Protein AF-A0A919UGS4-F1 (afdb_monomer_lite)

Organism: NCBI:txid1582364

Radius of gyration: 15.39 Å; chains: 1; bounding box: 30×24×45 Å

Foldseek 3Di:
DDPDDDPDPVRVVVVCCVLVVLVVCCVPPNVLVSLLVQLVVLQVVLVVLVPDDQPDPVSVVVSVVSSVVSNVSSVVSNVCSVPDDD

pLDDT: mean 85.31, std 13.32, range [45.09, 97.81]

Secondary structure (DSSP, 8-state):
------S-HHHHHHHHHHHHHHHHHHHHT-HHHHHHHHHHHHHHHHHHHHHS---SHHHHHHHHHHHHHHHHHHHHHHHHHHH---

Sequence (86 aa):
MRETPLTTAAVAAGALAVVGGIVAFGVLVDVQAAVLTLAGVALLAAAARLALPATRVFSVRRRAVDVAIMLAFAVALAGLGLTTAL

Structure (mmCIF, N/CA/C/O backbone):
data_AF-A0A919UGS4-F1
#
_entry.id   AF-A0A919UGS4-F1
#
loop_
_atom_site.group_PDB
_atom_site.id
_atom_site.type_symbol
_atom_site.label_atom_id
_atom_site.label_alt_id
_atom_site.label_comp_id
_atom_site.label_asym_id
_atom_site.label_entity_id
_atom_site.label_seq_id
_atom_site.pdbx_PDB_ins_code
_atom_site.Cartn_x
_atom_site.Cartn_y
_atom_site.Cartn_z
_atom_site.occupancy
_atom_site.B_iso_or_equiv
_atom_site.auth_seq_id
_atom_site.auth_comp_i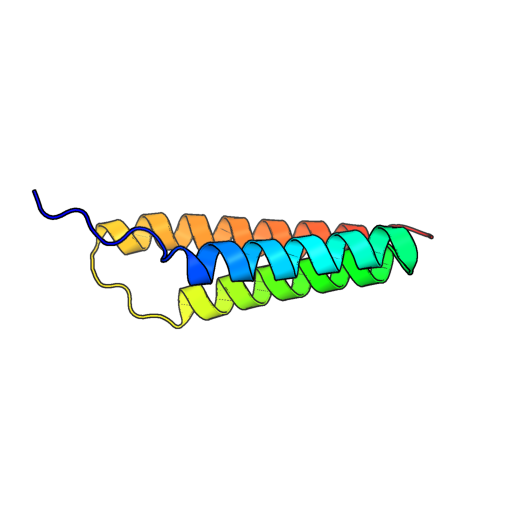d
_atom_site.auth_asym_id
_atom_site.auth_atom_id
_atom_site.pdbx_PDB_model_num
ATOM 1 N N . MET A 1 1 ? -9.594 -12.039 29.933 1.00 45.09 1 MET A N 1
ATOM 2 C CA . MET A 1 1 ? -9.174 -10.918 29.064 1.00 45.09 1 MET A CA 1
ATOM 3 C C . MET A 1 1 ? -9.648 -11.249 27.654 1.00 45.09 1 MET A C 1
ATOM 5 O O . MET A 1 1 ? -9.275 -12.300 27.165 1.00 45.09 1 MET A O 1
ATOM 9 N N . ARG A 1 2 ? -10.562 -10.471 27.054 1.00 47.38 2 ARG A N 1
ATOM 10 C CA . ARG A 1 2 ? -11.020 -10.725 25.673 1.00 47.38 2 ARG A CA 1
ATOM 11 C C . ARG A 1 2 ? -9.932 -10.249 24.716 1.00 47.38 2 ARG A C 1
ATOM 13 O O . ARG A 1 2 ? -9.673 -9.048 24.658 1.00 47.38 2 ARG A O 1
ATOM 20 N N . GLU A 1 3 ? -9.296 -11.178 24.017 1.00 58.44 3 GLU A N 1
ATOM 21 C CA . GLU A 1 3 ? -8.383 -10.878 22.918 1.00 58.44 3 GLU A CA 1
ATOM 22 C C . GLU A 1 3 ? -9.163 -10.099 21.852 1.00 58.44 3 GLU A C 1
ATOM 24 O O . GLU A 1 3 ? -10.158 -10.572 21.304 1.00 58.44 3 GLU A O 1
ATOM 29 N N . THR A 1 4 ? -8.778 -8.847 21.613 1.00 60.81 4 THR A N 1
ATOM 30 C CA . THR A 1 4 ? -9.224 -8.107 20.428 1.00 60.81 4 THR A CA 1
ATOM 31 C C . THR A 1 4 ? -8.904 -8.948 19.198 1.00 60.81 4 THR A C 1
ATOM 33 O O . THR A 1 4 ? -7.755 -9.383 19.108 1.00 60.81 4 THR A O 1
ATOM 36 N N . PRO A 1 5 ? -9.845 -9.164 18.259 1.00 58.00 5 PRO A N 1
ATOM 37 C CA . PRO A 1 5 ? -9.555 -9.937 17.065 1.00 58.00 5 PRO A CA 1
ATOM 38 C C . PRO A 1 5 ? -8.429 -9.238 16.304 1.00 58.00 5 PRO A C 1
ATOM 40 O O . PRO A 1 5 ? -8.604 -8.162 15.728 1.00 58.00 5 PRO A O 1
ATOM 43 N N . LEU A 1 6 ? -7.242 -9.834 16.383 1.00 68.19 6 LEU A N 1
ATOM 44 C CA . LEU A 1 6 ? -6.132 -9.549 15.494 1.00 68.19 6 LEU A CA 1
ATOM 45 C C . LEU A 1 6 ? -6.621 -9.901 14.084 1.00 68.19 6 LEU A C 1
ATOM 47 O O . LEU A 1 6 ? -7.393 -10.845 13.924 1.00 68.19 6 LEU A O 1
ATOM 51 N N . THR A 1 7 ? -6.262 -9.073 13.103 1.00 75.38 7 THR A N 1
ATOM 52 C CA . THR A 1 7 ? -6.610 -9.183 11.677 1.00 75.38 7 THR A CA 1
ATOM 53 C C . THR A 1 7 ? -6.982 -10.606 11.252 1.00 75.38 7 THR A C 1
ATOM 55 O O . TH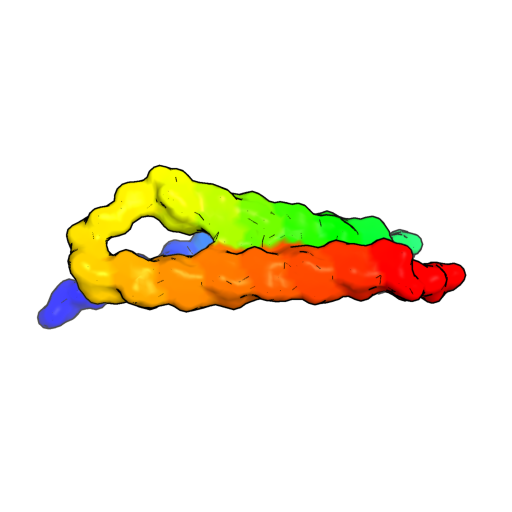R A 1 7 ? -6.187 -11.525 11.430 1.00 75.38 7 THR A O 1
ATOM 58 N N . THR A 1 8 ? -8.181 -10.796 10.691 1.00 86.50 8 THR A N 1
ATOM 59 C CA . THR A 1 8 ? -8.632 -12.141 10.296 1.00 86.50 8 THR A CA 1
ATOM 60 C C . THR A 1 8 ? -7.642 -12.790 9.324 1.00 86.50 8 THR A C 1
ATOM 62 O O . THR A 1 8 ? -7.044 -12.107 8.488 1.00 86.50 8 THR A O 1
ATOM 65 N N . ALA A 1 9 ? -7.495 -14.116 9.399 1.00 87.44 9 ALA A N 1
ATOM 66 C CA . ALA A 1 9 ? -6.585 -14.860 8.526 1.00 87.44 9 ALA A CA 1
ATOM 67 C C . ALA A 1 9 ? -6.864 -14.606 7.034 1.00 87.44 9 ALA A C 1
ATOM 69 O O . ALA A 1 9 ? -5.931 -14.499 6.247 1.00 87.44 9 ALA A O 1
ATOM 70 N N . ALA A 1 10 ? -8.136 -14.422 6.661 1.00 87.62 10 ALA A N 1
ATOM 71 C CA . ALA A 1 10 ? -8.533 -14.080 5.298 1.00 87.62 10 ALA A CA 1
ATOM 72 C C . ALA A 1 10 ? -7.972 -12.722 4.843 1.00 87.62 10 ALA A C 1
ATOM 74 O O . ALA A 1 10 ? -7.453 -12.609 3.735 1.00 87.62 10 ALA A O 1
ATOM 75 N N . VAL A 1 11 ? -8.019 -11.700 5.705 1.00 88.94 11 VAL A N 1
ATOM 76 C CA . VAL A 1 11 ? -7.455 -10.375 5.397 1.00 88.94 11 VAL A CA 1
ATOM 77 C C . VAL A 1 11 ? -5.931 -10.443 5.311 1.00 88.94 11 VAL A C 1
ATOM 79 O O . VAL A 1 11 ? -5.347 -9.849 4.407 1.00 88.94 11 VAL A O 1
ATOM 82 N N . ALA A 1 12 ? -5.283 -11.195 6.206 1.00 88.94 12 ALA A N 1
ATOM 83 C CA . ALA A 1 12 ? -3.835 -11.388 6.165 1.00 88.94 12 ALA A CA 1
ATOM 84 C C . ALA A 1 12 ? -3.389 -12.116 4.885 1.00 88.94 12 ALA A C 1
ATOM 86 O O . ALA A 1 12 ? -2.465 -11.664 4.210 1.00 88.94 12 ALA A O 1
ATOM 87 N N . ALA A 1 13 ? -4.079 -13.197 4.513 1.00 94.56 13 ALA A N 1
ATOM 88 C CA . ALA A 1 13 ? -3.813 -13.945 3.288 1.00 94.56 13 ALA A CA 1
ATOM 89 C C . ALA A 1 13 ? -4.061 -13.096 2.033 1.00 94.56 13 ALA A C 1
ATOM 91 O O . ALA A 1 13 ? -3.249 -13.117 1.112 1.00 94.56 13 ALA A O 1
ATOM 92 N N . GLY A 1 14 ? -5.136 -12.302 2.016 1.00 95.38 14 GLY A N 1
ATOM 93 C CA . GLY A 1 14 ? -5.426 -11.378 0.921 1.00 95.38 14 GLY A CA 1
ATOM 94 C C . GLY A 1 14 ? -4.337 -10.319 0.748 1.00 95.38 14 GLY A C 1
ATOM 95 O O . GLY A 1 14 ? -3.851 -10.114 -0.361 1.00 95.38 14 GLY A O 1
ATOM 96 N N . ALA A 1 15 ? -3.894 -9.693 1.843 1.00 91.19 15 ALA A N 1
ATOM 97 C CA . ALA A 1 15 ? -2.802 -8.722 1.802 1.00 91.19 15 ALA A CA 1
ATOM 98 C C . ALA A 1 15 ? -1.495 -9.352 1.294 1.00 91.19 15 ALA A C 1
ATOM 100 O O . ALA A 1 15 ? -0.823 -8.770 0.442 1.00 91.19 15 ALA A O 1
ATOM 101 N N . LEU A 1 16 ? -1.167 -10.560 1.765 1.00 94.50 16 LEU A N 1
ATOM 102 C CA . LEU A 1 16 ? 0.011 -11.296 1.311 1.00 94.50 16 LEU A CA 1
ATOM 103 C C . LEU A 1 16 ? -0.065 -11.617 -0.186 1.00 94.50 16 LEU A C 1
ATOM 105 O O . LEU A 1 16 ? 0.916 -11.417 -0.895 1.00 94.50 16 LEU A O 1
ATOM 109 N N . ALA A 1 17 ? -1.220 -12.072 -0.673 1.00 97.50 17 ALA A N 1
ATOM 110 C CA . ALA A 1 17 ? -1.420 -12.391 -2.082 1.00 97.50 17 ALA A CA 1
ATOM 111 C C . ALA A 1 17 ? -1.278 -11.153 -2.980 1.00 97.50 17 ALA A C 1
ATOM 113 O O . ALA A 1 17 ? -0.625 -11.228 -4.018 1.00 97.50 17 ALA A O 1
ATOM 114 N N . VAL A 1 18 ? -1.827 -10.004 -2.568 1.00 96.75 18 VAL A N 1
ATOM 115 C CA . VAL A 1 18 ? -1.696 -8.740 -3.312 1.00 96.75 18 VAL A CA 1
ATOM 116 C C . VAL A 1 18 ? -0.236 -8.301 -3.390 1.00 96.75 18 VAL A C 1
ATOM 118 O O . VAL A 1 18 ? 0.269 -8.051 -4.482 1.00 96.75 18 VAL A O 1
ATOM 121 N N . VAL A 1 19 ? 0.465 -8.242 -2.253 1.00 96.12 19 VAL A N 1
ATOM 122 C CA . VAL A 1 19 ? 1.878 -7.828 -2.226 1.00 96.12 19 VAL A CA 1
ATOM 123 C C . VAL A 1 19 ? 2.745 -8.815 -3.005 1.00 96.12 19 VAL A C 1
ATOM 125 O O . VAL A 1 19 ? 3.553 -8.398 -3.830 1.00 96.12 19 VAL A O 1
ATOM 128 N N . GLY A 1 20 ? 2.542 -10.119 -2.803 1.00 97.56 20 GLY A N 1
ATOM 129 C CA . GLY A 1 20 ? 3.257 -11.167 -3.529 1.00 97.56 20 GLY A CA 1
ATOM 130 C C . GLY A 1 20 ? 3.028 -11.096 -5.038 1.00 97.56 20 GLY A C 1
ATOM 131 O O . GLY A 1 20 ? 3.980 -11.224 -5.802 1.00 97.56 20 GLY A O 1
ATOM 132 N N . GLY A 1 21 ? 1.797 -10.817 -5.472 1.00 97.81 21 GLY A N 1
ATOM 133 C CA . GLY A 1 21 ? 1.459 -10.622 -6.881 1.00 97.81 21 GLY A CA 1
ATOM 134 C C . GLY A 1 21 ? 2.159 -9.412 -7.500 1.00 97.81 21 GLY 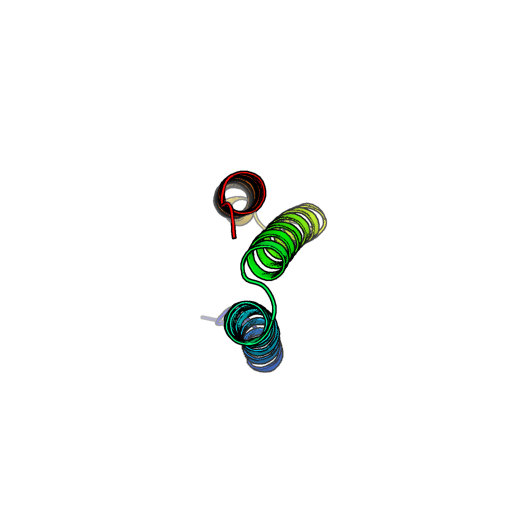A C 1
ATOM 135 O O . GLY A 1 21 ? 2.700 -9.523 -8.597 1.00 97.81 21 GLY A O 1
ATOM 136 N N . ILE A 1 22 ? 2.220 -8.283 -6.787 1.00 96.88 22 ILE A N 1
ATOM 137 C CA . ILE A 1 22 ? 2.932 -7.079 -7.250 1.00 96.88 22 ILE A CA 1
ATOM 138 C C . ILE A 1 22 ? 4.436 -7.349 -7.371 1.00 96.88 22 ILE A C 1
ATOM 140 O O . ILE A 1 22 ? 5.052 -6.969 -8.363 1.00 96.88 22 ILE A O 1
ATOM 144 N N . VAL A 1 23 ? 5.027 -8.043 -6.395 1.00 95.81 23 VAL A N 1
ATOM 145 C CA . VAL A 1 23 ? 6.447 -8.421 -6.442 1.00 95.81 23 VAL A CA 1
ATOM 146 C C . VAL A 1 23 ? 6.719 -9.364 -7.613 1.00 95.81 23 VAL A C 1
ATOM 148 O O . VAL A 1 23 ? 7.656 -9.130 -8.371 1.00 95.81 23 VAL A O 1
ATOM 151 N N . ALA A 1 24 ? 5.888 -10.391 -7.807 1.00 97.62 24 ALA A N 1
ATOM 152 C CA . ALA A 1 24 ? 6.018 -11.308 -8.936 1.00 97.62 24 ALA A CA 1
ATOM 153 C C . ALA A 1 24 ? 5.892 -10.576 -10.282 1.00 97.62 24 ALA A C 1
ATOM 155 O O . ALA A 1 24 ? 6.683 -10.827 -11.186 1.00 97.62 24 ALA A O 1
ATOM 156 N N . PHE A 1 25 ? 4.958 -9.629 -10.400 1.00 95.88 25 PHE A N 1
ATOM 157 C CA . PHE A 1 25 ? 4.829 -8.771 -11.578 1.00 95.88 25 PHE A CA 1
ATOM 158 C C . PHE A 1 25 ? 6.095 -7.939 -11.828 1.00 95.88 25 PHE A C 1
ATOM 160 O O . PHE A 1 25 ? 6.562 -7.874 -12.961 1.00 95.88 25 PHE A O 1
ATOM 167 N N . GLY A 1 26 ? 6.700 -7.373 -10.781 1.00 93.69 26 GLY A N 1
ATOM 168 C CA . GLY A 1 26 ? 7.960 -6.636 -10.904 1.00 93.69 26 GLY A CA 1
ATOM 169 C C . GLY A 1 26 ? 9.119 -7.493 -11.395 1.00 93.69 26 GLY A C 1
ATOM 170 O O . GLY A 1 26 ? 9.895 -7.054 -12.233 1.00 93.69 26 GLY A O 1
ATOM 171 N N . VAL A 1 27 ? 9.208 -8.731 -10.909 1.00 94.19 27 VAL A N 1
ATOM 172 C CA . VAL A 1 27 ? 10.248 -9.684 -11.321 1.00 94.19 27 VAL A CA 1
ATOM 173 C C . VAL A 1 27 ? 10.053 -10.157 -12.764 1.00 94.19 27 VAL A C 1
ATOM 175 O O . VAL A 1 27 ? 11.034 -10.369 -13.470 1.00 94.19 27 VAL A O 1
ATOM 178 N N . LEU A 1 28 ? 8.806 -10.363 -13.194 1.00 96.62 28 LEU A N 1
ATOM 179 C CA . LEU A 1 28 ? 8.494 -10.998 -14.478 1.00 96.62 28 LEU A CA 1
ATOM 180 C C . LEU A 1 28 ? 8.256 -10.015 -15.627 1.00 96.62 28 LEU A C 1
ATOM 182 O O . LEU A 1 28 ? 8.398 -10.410 -16.782 1.00 96.62 28 LEU A O 1
ATOM 186 N N . VAL A 1 29 ? 7.833 -8.785 -15.331 1.00 95.06 29 VAL A N 1
ATOM 187 C CA . VAL A 1 29 ? 7.340 -7.838 -16.340 1.00 95.06 29 VAL A CA 1
ATOM 188 C C . VAL A 1 29 ? 8.069 -6.508 -16.247 1.00 95.06 29 VAL A C 1
ATOM 190 O O . VAL A 1 29 ? 8.776 -6.147 -17.182 1.00 95.06 29 VAL A O 1
ATOM 193 N N . ASP A 1 30 ? 7.882 -5.770 -15.151 1.00 92.38 30 ASP A N 1
ATOM 194 C CA . ASP A 1 30 ? 8.386 -4.402 -15.040 1.00 92.38 30 ASP A CA 1
ATOM 195 C C . ASP A 1 30 ? 8.507 -3.959 -13.574 1.00 92.38 30 ASP A C 1
ATOM 197 O O . ASP A 1 30 ? 7.514 -3.806 -12.850 1.00 92.38 30 ASP A O 1
ATOM 201 N N . VAL A 1 31 ? 9.748 -3.729 -13.136 1.00 93.00 31 VAL A N 1
ATOM 202 C CA . VAL A 1 31 ? 10.063 -3.314 -11.763 1.00 93.00 31 VAL A CA 1
ATOM 203 C C . VAL A 1 31 ? 9.530 -1.914 -11.463 1.00 93.00 31 VAL A C 1
ATOM 205 O O . VAL A 1 31 ? 9.009 -1.685 -10.370 1.00 93.00 31 VAL A O 1
ATOM 208 N N . GLN A 1 32 ? 9.624 -0.979 -12.410 1.00 93.50 32 GLN A N 1
ATOM 209 C CA . GLN A 1 32 ? 9.179 0.399 -12.222 1.00 93.50 32 GLN A CA 1
ATOM 210 C C . GLN A 1 32 ? 7.672 0.448 -11.960 1.00 93.50 32 GLN A C 1
ATOM 212 O O . GLN A 1 32 ? 7.225 1.007 -10.953 1.00 93.50 32 GLN A O 1
ATOM 217 N N . ALA A 1 33 ? 6.885 -0.189 -12.823 1.00 93.38 33 ALA A N 1
ATOM 218 C CA . ALA A 1 33 ? 5.443 -0.280 -12.686 1.00 93.38 33 ALA A CA 1
ATOM 219 C C . ALA A 1 33 ? 5.053 -1.008 -11.391 1.00 93.38 33 ALA A C 1
ATOM 221 O O . ALA A 1 33 ? 4.164 -0.541 -10.676 1.00 93.38 33 ALA A O 1
ATOM 222 N N . ALA A 1 34 ? 5.738 -2.095 -11.021 1.00 93.44 34 ALA A N 1
ATOM 223 C CA . ALA A 1 34 ? 5.485 -2.802 -9.764 1.00 93.44 34 ALA A CA 1
ATOM 224 C C . ALA A 1 34 ? 5.710 -1.918 -8.529 1.00 93.44 34 ALA A C 1
ATOM 226 O O . ALA A 1 34 ? 4.863 -1.866 -7.633 1.00 93.44 34 ALA A O 1
ATOM 227 N N . VAL A 1 35 ? 6.821 -1.180 -8.494 1.00 94.44 35 VAL A N 1
ATOM 228 C CA . VAL A 1 35 ? 7.169 -0.275 -7.391 1.00 94.44 35 VAL A CA 1
ATOM 229 C C . VAL A 1 35 ? 6.153 0.863 -7.270 1.00 94.44 35 VAL A C 1
ATOM 231 O O . VAL A 1 35 ? 5.684 1.148 -6.165 1.00 94.44 35 VAL A O 1
ATOM 234 N N . LEU A 1 36 ? 5.741 1.470 -8.387 1.00 94.19 36 LEU A N 1
ATOM 235 C CA . LEU A 1 36 ? 4.701 2.507 -8.392 1.00 94.19 36 LEU A CA 1
ATOM 236 C C . LEU A 1 36 ? 3.338 1.959 -7.952 1.00 94.19 36 LEU A C 1
ATOM 238 O O . LEU A 1 36 ? 2.607 2.619 -7.211 1.00 94.19 36 LEU A O 1
ATOM 242 N N . THR A 1 37 ? 3.010 0.728 -8.344 1.00 95.75 37 THR A N 1
ATOM 243 C CA . THR A 1 37 ? 1.778 0.059 -7.906 1.00 95.75 37 THR A CA 1
ATOM 244 C C . THR A 1 37 ? 1.795 -0.162 -6.393 1.00 95.75 37 THR A C 1
ATOM 246 O O . THR A 1 37 ? 0.816 0.141 -5.708 1.00 95.75 37 THR A O 1
ATOM 249 N N . LEU A 1 38 ? 2.925 -0.614 -5.842 1.00 93.88 38 LEU A N 1
ATOM 250 C CA . LEU A 1 38 ? 3.099 -0.797 -4.401 1.00 93.88 38 LEU A CA 1
ATOM 251 C C . LEU A 1 38 ? 3.006 0.536 -3.639 1.00 93.88 38 LEU A C 1
ATOM 253 O O . LEU A 1 38 ? 2.380 0.591 -2.578 1.00 93.88 38 LEU A O 1
ATOM 257 N N . ALA A 1 39 ? 3.553 1.618 -4.202 1.00 93.44 39 ALA A N 1
ATOM 258 C CA . ALA A 1 39 ? 3.401 2.970 -3.665 1.00 93.44 39 ALA A CA 1
ATOM 259 C C . ALA A 1 39 ? 1.922 3.384 -3.591 1.00 93.44 39 ALA A C 1
ATOM 261 O O . ALA A 1 39 ? 1.458 3.876 -2.559 1.00 93.44 39 ALA A O 1
ATOM 262 N N . GLY A 1 40 ? 1.160 3.124 -4.658 1.00 95.31 40 GLY A N 1
ATOM 263 C CA . GLY A 1 40 ? -0.280 3.369 -4.707 1.00 95.31 40 GLY A CA 1
ATOM 264 C C . GLY A 1 40 ? -1.050 2.582 -3.645 1.00 95.31 40 GLY A C 1
ATOM 265 O O . GLY A 1 40 ? -1.890 3.148 -2.948 1.00 95.31 40 GLY A O 1
ATOM 266 N N . VAL A 1 41 ? -0.727 1.300 -3.452 1.00 94.00 41 VAL A N 1
ATOM 267 C CA . VAL A 1 41 ? -1.346 0.468 -2.405 1.00 94.00 41 VAL A CA 1
ATOM 268 C C . VAL A 1 41 ? -1.059 1.023 -1.009 1.00 94.00 41 VAL A C 1
ATOM 270 O O . VAL A 1 41 ? -1.980 1.119 -0.197 1.00 94.00 41 VAL A O 1
ATOM 273 N N . ALA A 1 42 ? 0.178 1.438 -0.728 1.00 92.00 42 ALA A N 1
ATOM 274 C CA . ALA A 1 42 ? 0.535 2.048 0.553 1.00 92.00 42 ALA A CA 1
ATOM 275 C C . ALA A 1 42 ? -0.243 3.353 0.805 1.00 92.00 42 ALA A C 1
ATOM 277 O O . ALA A 1 42 ? -0.749 3.575 1.909 1.00 92.00 42 ALA A O 1
ATOM 278 N N . LEU A 1 43 ? -0.415 4.184 -0.227 1.00 92.44 43 LEU A N 1
ATOM 279 C CA . LEU A 1 43 ? -1.208 5.410 -0.145 1.00 92.44 43 LEU A CA 1
ATOM 280 C C . LEU A 1 43 ? -2.694 5.117 0.115 1.00 92.44 43 LEU A C 1
ATOM 282 O O . LEU A 1 43 ? -3.307 5.734 0.988 1.00 92.44 43 LEU A O 1
ATOM 286 N N . LEU A 1 44 ? -3.274 4.150 -0.600 1.00 91.69 44 LEU A N 1
ATOM 287 C CA . LEU A 1 44 ? -4.661 3.724 -0.399 1.00 91.69 44 LEU A CA 1
ATOM 288 C C . LEU A 1 44 ? -4.873 3.135 0.998 1.00 91.69 44 LEU A C 1
ATOM 290 O O . LEU A 1 44 ? -5.889 3.415 1.632 1.00 91.69 44 LEU A O 1
ATOM 294 N N . ALA A 1 45 ? -3.908 2.373 1.514 1.00 88.06 45 ALA A N 1
ATOM 295 C CA . ALA A 1 45 ? -3.948 1.846 2.872 1.00 88.06 45 ALA A CA 1
ATOM 296 C C . ALA A 1 45 ? -3.932 2.976 3.914 1.00 88.06 45 ALA A C 1
ATOM 298 O O . ALA A 1 45 ? -4.732 2.954 4.854 1.00 88.06 45 ALA A O 1
ATOM 299 N N . ALA A 1 46 ? -3.105 4.009 3.716 1.00 88.56 46 ALA A N 1
ATOM 300 C CA . ALA A 1 46 ? -3.103 5.204 4.557 1.00 88.56 46 ALA A CA 1
ATOM 301 C C . ALA A 1 46 ? -4.457 5.931 4.519 1.00 88.56 46 ALA A C 1
ATOM 303 O O . ALA A 1 46 ? -5.014 6.260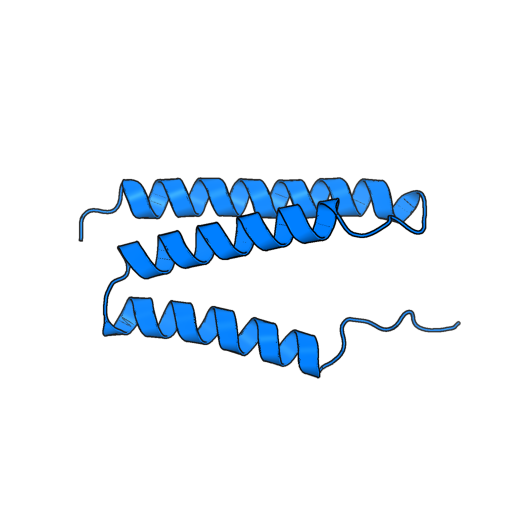 5.570 1.00 88.56 46 ALA A O 1
ATOM 304 N N . ALA A 1 47 ? -5.026 6.123 3.326 1.00 87.62 47 ALA A N 1
ATOM 305 C CA . ALA A 1 47 ? -6.331 6.755 3.145 1.00 87.62 47 ALA A CA 1
ATOM 306 C C . ALA A 1 47 ? -7.458 5.952 3.815 1.00 87.62 47 ALA A C 1
ATOM 308 O O . ALA A 1 47 ? -8.245 6.506 4.583 1.00 87.62 47 ALA A O 1
ATOM 309 N N . ALA A 1 48 ? -7.494 4.633 3.614 1.00 87.44 48 ALA A N 1
ATOM 310 C CA . ALA A 1 48 ? -8.448 3.744 4.274 1.00 87.44 48 ALA A CA 1
ATOM 311 C C . ALA A 1 48 ? -8.303 3.814 5.799 1.00 87.44 48 ALA A C 1
ATOM 313 O O . ALA A 1 48 ? -9.290 3.906 6.536 1.00 87.44 48 ALA A O 1
ATOM 314 N N . ARG A 1 49 ? -7.060 3.848 6.290 1.00 84.44 49 ARG A N 1
ATOM 315 C CA . ARG A 1 49 ? -6.773 3.984 7.714 1.00 84.44 49 ARG A CA 1
ATOM 316 C C . ARG A 1 49 ? -7.272 5.306 8.270 1.00 84.44 49 ARG A C 1
ATOM 318 O O . ARG A 1 49 ? -7.718 5.286 9.413 1.00 84.44 49 ARG A O 1
ATOM 325 N N . LEU A 1 50 ? -7.242 6.400 7.505 1.00 85.94 50 LEU A N 1
ATOM 326 C CA . LEU A 1 50 ? -7.790 7.722 7.853 1.00 85.94 50 LEU A CA 1
ATOM 327 C C . LEU A 1 50 ? -9.325 7.813 7.745 1.00 85.94 50 LEU A C 1
ATOM 329 O O . LEU A 1 50 ? -9.940 8.559 8.509 1.00 85.94 50 LEU A O 1
ATOM 333 N N . ALA A 1 51 ? -9.950 7.022 6.877 1.00 85.69 51 ALA A N 1
ATOM 334 C CA . ALA A 1 51 ? -11.404 6.991 6.719 1.00 85.69 51 ALA A CA 1
ATOM 335 C C . ALA A 1 51 ? -12.120 6.189 7.823 1.00 85.69 51 ALA A C 1
ATOM 337 O O . ALA A 1 51 ? -13.232 6.527 8.219 1.00 85.69 51 ALA A O 1
ATOM 338 N N . LEU A 1 52 ? -11.489 5.134 8.353 1.00 82.38 52 LEU A N 1
ATOM 339 C CA . LEU A 1 52 ? -12.109 4.267 9.363 1.00 82.38 52 LEU A CA 1
ATOM 340 C C . LEU A 1 52 ? -12.199 4.937 10.752 1.00 82.38 52 LEU A C 1
ATOM 342 O O . LEU A 1 52 ? -11.209 5.495 11.221 1.00 82.38 52 LEU A O 1
ATOM 346 N N . PRO A 1 53 ? -13.334 4.852 11.468 1.00 74.12 53 PRO A N 1
ATOM 347 C CA . PRO A 1 53 ? -13.517 5.535 12.748 1.00 74.12 53 PRO A CA 1
ATOM 348 C C . PRO A 1 53 ? -12.540 5.042 13.829 1.00 74.12 53 PRO A C 1
ATOM 350 O O . PRO A 1 53 ? -12.360 3.843 14.047 1.00 74.12 53 PRO A O 1
ATOM 353 N N . ALA A 1 54 ? -11.913 5.984 14.541 1.00 71.56 54 ALA A N 1
ATOM 354 C CA . ALA A 1 54 ? -11.008 5.685 15.647 1.00 71.56 54 ALA A CA 1
ATOM 355 C C . ALA A 1 54 ? -11.811 5.401 16.925 1.00 71.56 54 ALA A C 1
ATOM 357 O O . ALA A 1 54 ? -12.449 6.292 17.476 1.00 71.56 54 ALA A O 1
ATOM 358 N N . THR A 1 55 ? -11.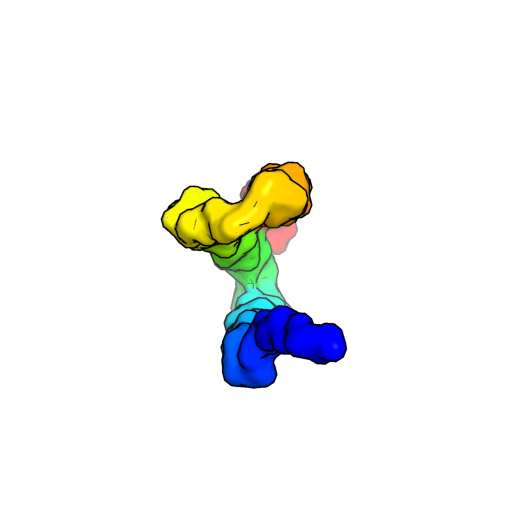781 4.163 17.416 1.00 67.38 55 THR A N 1
ATOM 359 C CA . THR A 1 55 ? -12.649 3.736 18.526 1.00 67.38 55 THR A CA 1
ATOM 360 C C . THR A 1 55 ? -12.072 3.992 19.924 1.00 67.38 55 THR A C 1
ATOM 362 O O . THR A 1 55 ? -12.802 3.839 20.898 1.00 67.38 55 THR A O 1
ATOM 365 N N . ARG A 1 56 ? -10.791 4.386 20.077 1.00 59.94 56 ARG A N 1
ATOM 366 C CA . ARG A 1 56 ? -10.175 4.707 21.392 1.00 59.94 56 ARG A CA 1
ATOM 367 C C . ARG A 1 56 ? -9.071 5.768 21.321 1.00 59.94 56 ARG A C 1
ATOM 369 O O . ARG A 1 56 ? -8.323 5.812 20.353 1.00 59.94 56 ARG A O 1
ATOM 376 N N . VAL A 1 57 ? -8.858 6.533 22.393 1.00 54.38 57 VAL A N 1
ATOM 377 C CA . VAL A 1 57 ? -7.831 7.602 22.466 1.00 54.38 57 VAL A CA 1
ATOM 378 C C . VAL A 1 57 ? -6.402 7.088 22.190 1.00 54.38 57 VAL A C 1
ATOM 380 O O . VAL A 1 57 ? -5.690 7.664 21.372 1.00 54.38 57 VAL A O 1
ATOM 383 N N . PHE A 1 58 ? -6.002 5.936 22.748 1.00 52.91 58 PHE A N 1
ATOM 384 C CA . PHE A 1 58 ? -4.706 5.302 22.431 1.00 52.91 58 PHE A CA 1
ATOM 385 C C . PHE A 1 58 ? -4.611 4.761 20.994 1.00 52.91 58 PHE A C 1
ATOM 387 O O . PHE A 1 58 ? -3.511 4.615 20.459 1.00 52.91 58 PHE A O 1
ATOM 394 N N . SER A 1 59 ? -5.748 4.503 20.334 1.00 63.38 59 SER A N 1
ATOM 395 C CA . SER A 1 59 ? -5.754 4.112 18.920 1.00 63.38 59 SER A CA 1
ATOM 396 C C . SER A 1 59 ? -5.340 5.272 18.017 1.00 63.38 59 SER A C 1
ATOM 398 O O . SER A 1 59 ? -4.714 5.030 16.994 1.00 63.38 59 SER A O 1
ATOM 400 N N . VAL A 1 60 ? -5.594 6.523 18.420 1.00 64.31 60 VAL A N 1
ATOM 401 C CA . VAL A 1 60 ? -5.309 7.710 17.601 1.00 64.31 60 VAL A CA 1
ATOM 402 C C . VAL A 1 60 ? -3.805 7.935 17.450 1.00 64.31 60 VAL A C 1
ATOM 404 O O . VAL A 1 60 ? -3.326 8.109 16.333 1.00 64.31 60 VAL A O 1
ATOM 407 N N . ARG A 1 61 ? -3.032 7.859 18.544 1.00 72.38 61 ARG A N 1
ATOM 408 C CA . ARG A 1 61 ? -1.570 8.060 18.495 1.00 72.38 61 ARG A CA 1
ATOM 409 C C . ARG A 1 61 ? -0.880 6.971 17.672 1.00 72.38 61 ARG A C 1
ATOM 411 O O . ARG A 1 61 ? -0.019 7.266 16.852 1.00 72.38 61 ARG A O 1
ATOM 418 N N . ARG 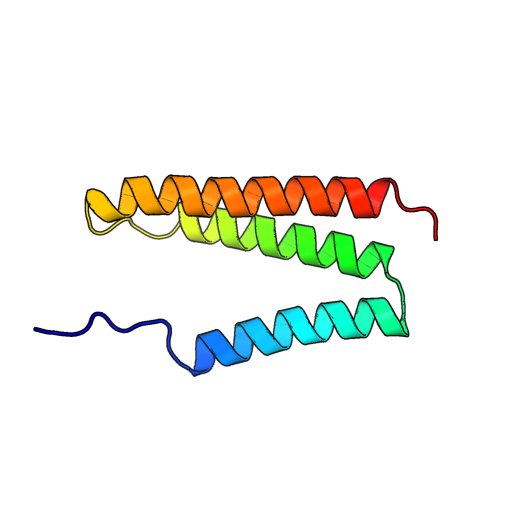A 1 62 ? -1.312 5.716 17.839 1.00 77.81 62 ARG A N 1
ATOM 419 C CA . ARG A 1 62 ? -0.809 4.581 17.052 1.00 77.81 62 ARG A CA 1
ATOM 420 C C . ARG A 1 62 ? -1.218 4.679 15.580 1.00 77.81 62 ARG A C 1
ATOM 422 O O . ARG A 1 62 ? -0.416 4.362 14.716 1.00 77.81 62 ARG A O 1
ATOM 429 N N . ARG A 1 63 ? -2.426 5.170 15.297 1.00 80.75 63 ARG A N 1
ATOM 430 C CA . ARG A 1 63 ? -2.942 5.412 13.942 1.00 80.75 63 ARG A CA 1
ATOM 431 C C . ARG A 1 63 ? -2.173 6.508 13.214 1.00 80.75 63 ARG A C 1
ATOM 433 O O . ARG A 1 63 ? -1.896 6.343 12.037 1.00 80.75 63 ARG A O 1
ATOM 440 N N . ALA A 1 64 ? -1.809 7.590 13.899 1.00 84.69 64 ALA A N 1
ATOM 441 C CA . ALA A 1 64 ? -1.001 8.653 13.306 1.00 84.69 64 ALA A CA 1
ATOM 442 C C . ALA A 1 64 ? 0.376 8.135 12.865 1.00 84.69 64 ALA A C 1
ATOM 444 O O . ALA A 1 64 ? 0.799 8.413 11.750 1.00 84.69 64 ALA A O 1
ATOM 445 N N . VAL A 1 65 ? 1.038 7.331 13.706 1.00 87.62 65 VAL A N 1
ATOM 446 C CA . VAL A 1 65 ? 2.328 6.704 13.366 1.00 87.62 65 VAL A CA 1
ATOM 447 C C . VAL A 1 65 ? 2.180 5.723 12.200 1.00 87.62 65 VAL A C 1
ATOM 449 O O . VAL A 1 65 ? 2.965 5.771 11.264 1.00 87.62 65 VAL A O 1
ATOM 452 N N . ASP A 1 66 ? 1.150 4.880 12.226 1.00 87.94 66 ASP A N 1
ATOM 453 C CA . ASP A 1 66 ? 0.836 3.907 11.170 1.00 87.94 66 ASP A CA 1
ATOM 454 C C . ASP A 1 66 ? 0.618 4.597 9.808 1.00 87.94 66 ASP A C 1
ATOM 456 O O . ASP A 1 66 ? 1.248 4.257 8.810 1.00 87.94 66 ASP A O 1
ATOM 460 N N . VAL A 1 67 ? -0.199 5.656 9.785 1.00 90.50 67 VAL A N 1
ATOM 461 C CA . VAL A 1 67 ? -0.427 6.488 8.593 1.00 90.50 67 VAL A CA 1
ATOM 462 C C . VAL A 1 67 ? 0.851 7.188 8.142 1.00 90.50 67 VAL A C 1
ATOM 464 O O . VAL A 1 67 ? 1.143 7.180 6.951 1.00 90.50 67 VAL A O 1
ATOM 467 N N . ALA A 1 68 ? 1.633 7.759 9.062 1.00 91.31 68 ALA A N 1
ATOM 468 C CA . ALA A 1 68 ? 2.890 8.420 8.721 1.00 91.31 68 ALA A CA 1
ATOM 469 C C . ALA A 1 68 ? 3.893 7.449 8.081 1.00 91.31 68 ALA A C 1
ATOM 471 O O . ALA A 1 68 ? 4.523 7.800 7.088 1.00 91.31 68 ALA A O 1
ATOM 472 N N . ILE A 1 69 ? 3.999 6.221 8.599 1.00 92.44 69 ILE A N 1
ATOM 473 C CA . ILE A 1 69 ? 4.846 5.173 8.020 1.00 92.44 69 ILE A CA 1
ATOM 474 C C . ILE A 1 69 ? 4.342 4.790 6.626 1.00 92.44 69 ILE A C 1
ATOM 476 O O . ILE A 1 69 ? 5.142 4.744 5.696 1.00 92.44 69 ILE A O 1
ATOM 480 N N . MET A 1 70 ? 3.035 4.567 6.449 1.00 92.38 70 MET A N 1
ATOM 481 C CA . MET A 1 70 ? 2.466 4.233 5.136 1.00 92.38 70 MET A CA 1
ATOM 482 C C . MET A 1 70 ? 2.690 5.345 4.106 1.00 92.38 70 MET A C 1
ATOM 484 O O . MET A 1 70 ? 3.057 5.058 2.969 1.00 92.38 70 MET A O 1
ATOM 488 N N . LEU A 1 71 ? 2.528 6.609 4.501 1.00 94.00 71 LEU A N 1
ATOM 489 C CA . LEU A 1 71 ? 2.800 7.756 3.635 1.00 94.00 71 LEU A CA 1
ATOM 490 C C . LEU A 1 71 ? 4.288 7.877 3.300 1.00 94.00 71 LEU A C 1
ATOM 492 O O . LEU A 1 71 ? 4.628 8.063 2.136 1.00 94.00 71 LEU A O 1
ATOM 496 N N . ALA A 1 72 ? 5.175 7.732 4.286 1.00 94.00 72 ALA A N 1
ATOM 497 C CA . ALA A 1 72 ? 6.617 7.752 4.053 1.00 94.00 72 ALA A CA 1
ATOM 498 C C . ALA A 1 72 ? 7.039 6.637 3.087 1.00 94.00 72 ALA A C 1
ATOM 500 O O . ALA A 1 72 ? 7.826 6.876 2.175 1.00 94.00 72 ALA A O 1
ATOM 501 N N . PHE A 1 73 ? 6.468 5.441 3.243 1.00 93.31 73 PHE A N 1
ATOM 502 C CA . PHE A 1 73 ? 6.726 4.313 2.357 1.00 93.31 73 PHE A CA 1
ATOM 503 C C . PHE A 1 73 ? 6.201 4.569 0.941 1.00 93.31 73 PHE A C 1
ATOM 505 O O . PHE A 1 73 ? 6.923 4.340 -0.024 1.00 93.31 73 PHE A O 1
ATOM 512 N N . ALA A 1 74 ? 4.989 5.115 0.807 1.00 93.12 74 ALA A N 1
ATOM 513 C CA . ALA A 1 74 ? 4.431 5.499 -0.487 1.00 93.12 74 ALA A CA 1
ATOM 514 C C . ALA A 1 74 ? 5.315 6.533 -1.203 1.00 93.12 74 ALA A C 1
ATOM 516 O O . ALA A 1 74 ? 5.615 6.367 -2.381 1.00 93.12 74 ALA A O 1
ATOM 517 N N . VAL A 1 75 ? 5.782 7.563 -0.492 1.00 95.94 75 VAL A N 1
ATOM 518 C CA . VAL A 1 75 ? 6.676 8.590 -1.050 1.00 95.94 75 VAL A CA 1
ATOM 519 C C . VAL A 1 75 ? 8.026 7.997 -1.444 1.00 95.94 75 VAL A C 1
ATOM 521 O O . VAL A 1 75 ? 8.508 8.275 -2.539 1.00 95.94 75 VAL A O 1
ATOM 524 N N . ALA A 1 76 ? 8.625 7.161 -0.593 1.00 94.44 76 ALA A N 1
ATOM 525 C CA . ALA A 1 76 ? 9.904 6.520 -0.883 1.00 94.44 76 ALA A CA 1
ATOM 526 C C . ALA A 1 76 ? 9.817 5.604 -2.113 1.00 94.44 76 ALA A C 1
ATOM 528 O O . ALA A 1 76 ? 10.667 5.684 -2.995 1.00 94.44 76 ALA A O 1
ATOM 529 N N . LEU A 1 77 ? 8.770 4.779 -2.205 1.00 91.75 77 LEU A N 1
ATOM 530 C CA . LEU A 1 77 ? 8.539 3.910 -3.357 1.00 91.75 77 LEU A CA 1
ATOM 531 C C . LEU A 1 77 ? 8.221 4.706 -4.621 1.00 91.75 77 LEU A C 1
ATOM 533 O O . LEU A 1 77 ? 8.746 4.384 -5.677 1.00 91.75 77 LEU A O 1
ATOM 537 N N . ALA A 1 78 ? 7.406 5.759 -4.536 1.00 91.81 78 ALA A N 1
ATOM 538 C CA . ALA A 1 78 ? 7.143 6.625 -5.681 1.00 91.81 78 ALA A CA 1
ATOM 539 C C . ALA A 1 78 ? 8.434 7.292 -6.173 1.00 91.81 78 ALA A C 1
ATOM 541 O O . ALA A 1 78 ? 8.716 7.277 -7.367 1.00 91.81 78 ALA A O 1
ATOM 542 N N . GLY A 1 79 ? 9.252 7.809 -5.252 1.00 92.44 79 GLY A N 1
ATOM 543 C CA . GLY A 1 79 ? 10.571 8.347 -5.566 1.00 92.44 79 GLY A CA 1
ATOM 544 C C . GLY A 1 79 ? 11.454 7.309 -6.250 1.00 92.44 79 GLY A C 1
ATOM 545 O O . GLY A 1 79 ? 12.015 7.597 -7.303 1.00 92.44 79 GLY A O 1
ATOM 546 N N . LEU A 1 80 ? 11.517 6.089 -5.712 1.00 90.38 80 LEU A N 1
ATOM 547 C CA . LEU A 1 80 ? 12.264 4.987 -6.313 1.00 90.38 80 LEU A CA 1
ATOM 548 C C . LEU A 1 80 ? 11.746 4.683 -7.725 1.00 90.38 80 LEU A C 1
ATOM 550 O O . LEU A 1 80 ? 12.508 4.770 -8.678 1.00 90.38 80 LEU A O 1
ATOM 554 N N . GLY A 1 81 ? 10.452 4.424 -7.898 1.00 89.31 81 GLY A N 1
ATOM 555 C CA . GLY A 1 81 ? 9.865 4.118 -9.205 1.00 89.31 81 GLY A CA 1
ATOM 556 C C . GLY A 1 81 ? 10.069 5.229 -10.241 1.00 89.31 81 GLY A C 1
ATOM 557 O O . GLY A 1 81 ? 10.292 4.946 -11.408 1.00 89.31 81 GLY A O 1
ATOM 558 N N . LEU A 1 82 ? 10.057 6.500 -9.841 1.00 91.56 82 LEU A N 1
ATOM 559 C CA . LEU A 1 82 ? 10.274 7.617 -10.768 1.00 91.56 82 LEU A CA 1
ATOM 560 C C . LEU A 1 82 ? 11.748 7.853 -11.123 1.00 91.56 82 LEU A C 1
ATOM 562 O O . LEU A 1 82 ? 12.027 8.475 -12.143 1.00 91.56 82 LEU A O 1
ATOM 566 N N . THR A 1 83 ? 12.680 7.400 -10.284 1.00 90.38 83 THR A N 1
ATOM 567 C CA . THR A 1 83 ? 14.123 7.661 -10.451 1.00 90.38 83 THR A CA 1
ATOM 568 C C . THR A 1 83 ? 14.922 6.443 -10.889 1.00 90.38 83 THR A C 1
ATOM 570 O O . THR A 1 83 ? 16.049 6.596 -11.358 1.00 90.38 83 THR A O 1
ATOM 573 N N . THR A 1 84 ? 14.360 5.243 -10.764 1.00 77.19 84 THR A N 1
ATOM 574 C CA . THR A 1 84 ? 15.005 4.027 -11.254 1.00 77.19 84 THR A CA 1
ATOM 575 C C . THR A 1 84 ? 14.840 3.983 -12.769 1.00 77.19 84 THR A C 1
ATOM 577 O O . THR A 1 84 ? 13.729 3.820 -13.266 1.00 77.19 84 THR A O 1
ATOM 580 N N . ALA A 1 85 ? 15.939 4.160 -13.501 1.00 61.12 85 ALA A N 1
ATOM 581 C CA . ALA A 1 85 ? 15.981 3.835 -14.921 1.00 61.12 85 ALA A CA 1
ATOM 582 C C . ALA A 1 85 ? 16.036 2.304 -15.061 1.00 61.12 85 ALA A C 1
ATOM 584 O O . ALA A 1 85 ? 16.888 1.674 -14.429 1.00 61.12 85 ALA A O 1
ATOM 585 N N . LEU A 1 86 ? 15.095 1.735 -15.819 1.00 57.69 86 LEU A N 1
ATOM 586 C CA . LEU A 1 86 ? 15.075 0.320 -16.211 1.00 57.69 86 LEU A CA 1
ATOM 587 C C . LEU A 1 86 ? 16.202 0.006 -17.199 1.00 57.69 86 LEU A C 1
ATOM 589 O O . LEU A 1 86 ? 16.368 0.790 -18.162 1.00 57.69 86 LEU A O 1
#